Protein AF-A0A8R2NVX3-F1 (afdb_monomer)

Sequence (83 aa):
MCRAQFENGECGNSFLLGDGGCPCRYYMMTPLLRPVTEVEKRYQKAHIGTRNVVERLFGVWKRRFPVIAVGIRTQLNTTMTTI

Structure (mmCIF, N/CA/C/O backbone):
data_AF-A0A8R2NVX3-F1
#
_entry.id   AF-A0A8R2NVX3-F1
#
loop_
_atom_site.group_PDB
_atom_site.id
_atom_site.type_symbol
_atom_site.label_atom_id
_atom_site.label_alt_id
_atom_site.label_comp_id
_atom_site.label_asym_id
_atom_site.label_entity_id
_atom_site.label_seq_id
_atom_site.pdbx_PDB_ins_code
_atom_site.Cartn_x
_atom_site.Cartn_y
_atom_site.Cartn_z
_atom_site.occupancy
_atom_site.B_iso_or_equiv
_atom_site.auth_seq_id
_atom_site.auth_comp_id
_atom_site.auth_asym_id
_atom_site.auth_atom_id
_atom_site.pdbx_PDB_model_num
ATOM 1 N N . MET A 1 1 ? -13.572 -12.345 0.227 1.00 58.78 1 MET A N 1
ATOM 2 C CA . MET A 1 1 ? -14.391 -11.751 -0.848 1.00 58.78 1 MET A CA 1
ATOM 3 C C . MET A 1 1 ? -13.514 -11.216 -1.976 1.00 58.78 1 MET A C 1
ATOM 5 O O . MET A 1 1 ? -13.483 -11.875 -2.999 1.00 58.78 1 MET A O 1
ATOM 9 N N . CYS A 1 2 ? -12.687 -10.176 -1.775 1.00 73.50 2 CYS A N 1
ATOM 10 C CA . CYS A 1 2 ? -11.842 -9.631 -2.856 1.00 73.50 2 CYS A CA 1
ATOM 11 C C . CYS A 1 2 ? -10.920 -10.661 -3.526 1.00 73.50 2 CYS A C 1
ATOM 13 O O . CYS A 1 2 ? -10.843 -10.707 -4.743 1.00 73.50 2 CYS A O 1
ATOM 15 N N . ARG A 1 3 ? -10.251 -11.532 -2.758 1.00 79.94 3 ARG A N 1
ATOM 16 C CA . ARG A 1 3 ? -9.348 -12.542 -3.339 1.00 79.94 3 ARG A CA 1
ATOM 17 C C . ARG A 1 3 ? -10.043 -13.446 -4.368 1.00 79.94 3 ARG A C 1
ATOM 19 O O . ARG A 1 3 ? -9.502 -13.625 -5.448 1.00 79.94 3 ARG A O 1
ATOM 26 N N . ALA A 1 4 ? -11.228 -13.959 -4.038 1.00 84.75 4 ALA A N 1
ATOM 27 C CA . ALA A 1 4 ? -11.984 -14.841 -4.925 1.00 84.75 4 ALA A CA 1
ATOM 28 C C . ALA A 1 4 ? -12.395 -14.125 -6.222 1.00 84.75 4 ALA A C 1
ATOM 30 O O . ALA A 1 4 ? -12.297 -14.707 -7.290 1.00 84.75 4 ALA A O 1
ATOM 31 N N . GLN A 1 5 ? -12.760 -12.842 -6.148 1.00 85.62 5 GLN A N 1
ATOM 32 C CA . GLN A 1 5 ? -13.134 -12.048 -7.327 1.00 85.62 5 GLN A CA 1
ATOM 33 C C . GLN A 1 5 ? -11.950 -11.847 -8.288 1.00 85.62 5 GLN A C 1
ATOM 35 O O . GLN A 1 5 ? -12.095 -11.976 -9.501 1.00 85.62 5 GLN A O 1
ATOM 40 N N . PHE A 1 6 ? -10.754 -11.591 -7.748 1.00 86.31 6 PHE A N 1
ATOM 41 C CA . PHE A 1 6 ? -9.531 -11.491 -8.550 1.00 86.31 6 PHE A CA 1
ATOM 42 C C . PHE A 1 6 ? -9.079 -12.847 -9.119 1.00 86.31 6 PHE A C 1
ATOM 44 O O . PHE A 1 6 ? -8.587 -12.904 -10.246 1.00 86.31 6 PHE A O 1
ATOM 51 N N . GLU A 1 7 ? -9.269 -13.938 -8.372 1.00 86.56 7 GLU A N 1
ATOM 52 C CA . GLU A 1 7 ? -8.999 -15.304 -8.846 1.00 86.56 7 GLU A CA 1
ATOM 53 C C . GLU A 1 7 ? -9.989 -15.735 -9.948 1.00 86.56 7 GLU A C 1
ATOM 55 O O . GLU A 1 7 ? -9.581 -16.371 -10.914 1.00 86.56 7 GLU A O 1
ATOM 60 N N . ASN A 1 8 ? -11.252 -15.306 -9.867 1.00 87.06 8 ASN A N 1
ATOM 61 C CA . ASN A 1 8 ? -12.291 -15.557 -10.873 1.00 87.06 8 ASN A CA 1
ATOM 62 C C . ASN A 1 8 ? -12.203 -14.637 -12.109 1.00 87.06 8 ASN A C 1
ATOM 64 O O . ASN A 1 8 ? -12.985 -14.793 -13.044 1.00 87.06 8 ASN A O 1
ATOM 68 N N . GLY A 1 9 ? -11.291 -13.657 -12.125 1.00 82.75 9 GLY A N 1
ATOM 69 C CA . GLY A 1 9 ? -11.152 -12.702 -13.233 1.00 82.75 9 GLY A CA 1
ATOM 70 C C . GLY A 1 9 ? -12.248 -11.629 -13.300 1.00 82.75 9 GLY A C 1
ATOM 71 O O . GLY A 1 9 ? -12.330 -10.890 -14.278 1.00 82.75 9 GLY A O 1
ATOM 72 N N . GLU A 1 10 ? -13.062 -11.487 -12.253 1.00 87.50 10 GLU A N 1
ATOM 73 C CA . GLU A 1 10 ? -14.160 -10.509 -12.179 1.00 87.50 10 GLU A CA 1
ATOM 74 C C . GLU A 1 10 ? -13.644 -9.061 -12.076 1.00 87.50 10 GLU A C 1
ATOM 76 O O . GLU A 1 10 ? -14.373 -8.103 -12.321 1.00 87.50 10 GLU A O 1
ATOM 81 N N . CYS A 1 11 ? -12.366 -8.890 -11.726 1.00 80.44 11 CYS A N 1
ATOM 82 C CA . CYS A 1 11 ? -11.738 -7.593 -11.484 1.00 80.44 11 CYS A CA 1
ATOM 83 C C . CYS A 1 11 ? -10.984 -7.009 -12.695 1.00 80.44 11 CYS A C 1
ATOM 85 O O . CYS A 1 11 ? -10.158 -6.113 -12.512 1.00 80.44 11 CYS A O 1
ATOM 87 N N . GLY A 1 12 ? -11.272 -7.471 -13.918 1.00 84.12 12 GLY A N 1
ATOM 88 C CA . GLY A 1 12 ? -10.805 -6.863 -15.173 1.00 84.12 12 GLY A CA 1
ATOM 89 C C . GLY A 1 12 ? -9.316 -6.482 -15.177 1.00 84.12 12 GLY A C 1
ATOM 90 O O . GLY A 1 12 ? -8.464 -7.274 -14.788 1.00 84.12 12 GLY A O 1
ATOM 91 N N . ASN A 1 13 ? -9.004 -5.246 -15.590 1.00 84.94 13 ASN A N 1
ATOM 92 C CA . ASN A 1 13 ? -7.635 -4.705 -15.631 1.00 84.94 13 ASN A CA 1
ATOM 93 C C . ASN A 1 13 ? -7.223 -3.999 -14.322 1.00 84.94 13 ASN A C 1
ATOM 95 O O . ASN A 1 13 ? -6.613 -2.928 -14.337 1.00 84.94 13 ASN A O 1
ATOM 99 N N . SER A 1 14 ? -7.626 -4.559 -13.184 1.00 88.06 14 SER A N 1
ATOM 100 C CA . SER A 1 14 ? -7.295 -4.024 -11.863 1.00 88.06 14 SER A CA 1
ATOM 101 C C . SER A 1 14 ? -6.198 -4.857 -11.215 1.00 88.06 14 SER A C 1
ATOM 103 O O . SER A 1 14 ? -6.098 -6.061 -11.442 1.00 88.06 14 SER A O 1
ATOM 105 N N . PHE A 1 15 ? -5.418 -4.229 -10.339 1.00 88.31 15 PHE A N 1
ATOM 106 C CA . PHE A 1 15 ? -4.389 -4.907 -9.558 1.00 88.31 15 PHE A CA 1
ATOM 107 C C . PHE A 1 15 ? -4.549 -4.595 -8.073 1.00 88.31 15 PHE A C 1
ATOM 109 O O . PHE A 1 15 ? -4.886 -3.475 -7.683 1.00 88.31 15 PHE A O 1
ATOM 116 N N . LEU A 1 16 ? -4.277 -5.591 -7.235 1.00 90.38 16 LEU A N 1
ATOM 117 C CA . LEU A 1 16 ? -4.162 -5.427 -5.794 1.00 90.38 16 LEU A CA 1
ATOM 118 C C . LEU A 1 16 ? -2.761 -4.958 -5.428 1.00 90.38 16 LEU A C 1
ATOM 120 O O . LEU A 1 16 ? -1.764 -5.518 -5.877 1.00 90.38 16 LEU A O 1
ATOM 124 N N . LEU A 1 17 ? -2.689 -3.967 -4.548 1.00 90.94 17 LEU A N 1
ATOM 125 C CA . LEU A 1 17 ? -1.431 -3.478 -4.009 1.00 90.94 17 LEU A CA 1
ATOM 126 C C . LEU A 1 17 ? -1.068 -4.292 -2.764 1.00 90.94 17 LEU A C 1
ATOM 128 O O . LEU A 1 17 ? -1.725 -4.188 -1.730 1.00 90.94 17 LEU A O 1
ATOM 132 N N . GLY A 1 18 ? -0.058 -5.145 -2.897 1.00 89.50 18 GLY A N 1
ATOM 133 C CA . GLY A 1 18 ? 0.439 -6.011 -1.834 1.00 89.50 18 GLY A CA 1
ATOM 134 C C . GLY A 1 18 ? 1.653 -5.430 -1.116 1.00 89.50 18 GLY A C 1
ATOM 135 O O . GLY A 1 18 ? 2.340 -4.536 -1.618 1.00 89.50 18 GLY A O 1
ATOM 136 N N . ASP A 1 19 ? 1.936 -5.983 0.059 1.00 87.12 19 ASP A N 1
ATOM 137 C CA . ASP A 1 19 ? 3.204 -5.782 0.760 1.00 87.12 19 ASP A CA 1
ATOM 138 C C . ASP A 1 19 ? 4.214 -6.881 0.385 1.00 87.12 19 ASP A C 1
ATOM 140 O O . ASP A 1 19 ? 3.857 -7.867 -0.258 1.00 87.12 19 ASP A O 1
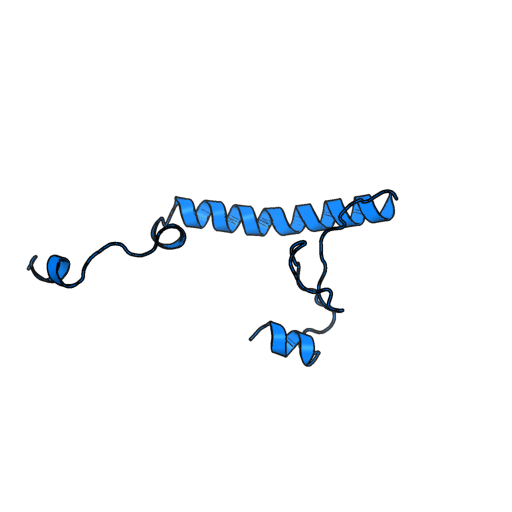ATOM 144 N N . GLY A 1 20 ? 5.4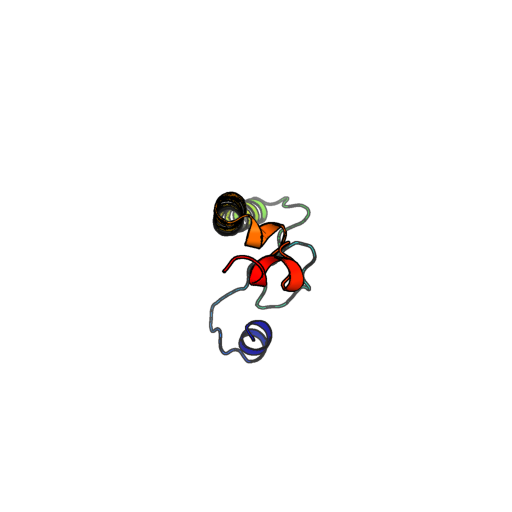75 -6.746 0.801 1.00 81.75 20 GLY A N 1
ATOM 145 C CA . GLY A 1 20 ? 6.533 -7.724 0.519 1.00 81.75 20 GLY A CA 1
ATOM 146 C C . GLY A 1 20 ? 6.276 -9.119 1.107 1.00 81.75 20 GLY A C 1
ATOM 147 O O . GLY A 1 20 ? 6.861 -10.090 0.642 1.00 81.75 20 GLY A O 1
ATOM 148 N N . GLY A 1 21 ? 5.386 -9.234 2.098 1.00 82.88 21 GLY A N 1
ATOM 149 C CA . GLY A 1 21 ? 4.951 -10.515 2.667 1.00 82.88 21 GLY A CA 1
ATOM 150 C C . GLY A 1 21 ? 3.769 -11.167 1.940 1.00 82.88 21 GLY A C 1
ATOM 151 O O . GLY A 1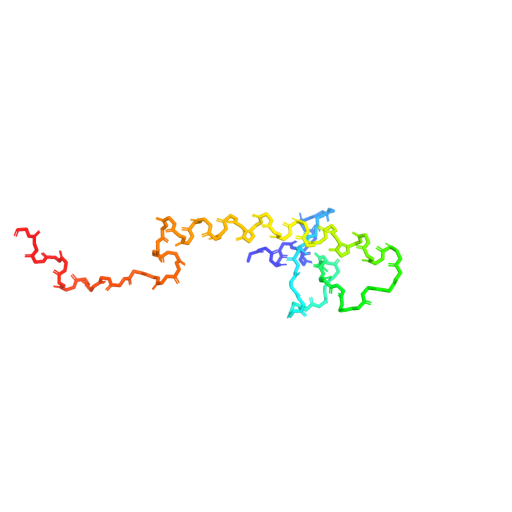 21 ? 3.331 -12.246 2.338 1.00 82.88 21 GLY A O 1
ATOM 152 N N . CYS A 1 22 ? 3.207 -10.525 0.913 1.00 82.44 22 CYS A N 1
ATOM 153 C CA . CYS A 1 22 ? 2.091 -11.097 0.173 1.00 82.44 22 CYS A CA 1
ATOM 154 C C . CYS A 1 22 ? 2.575 -12.125 -0.870 1.00 82.44 22 CYS A C 1
ATOM 156 O O . CYS A 1 22 ? 3.607 -11.908 -1.504 1.00 82.44 22 CYS A O 1
ATOM 158 N N . PRO A 1 23 ? 1.833 -13.228 -1.099 1.00 82.75 23 PRO A N 1
ATOM 15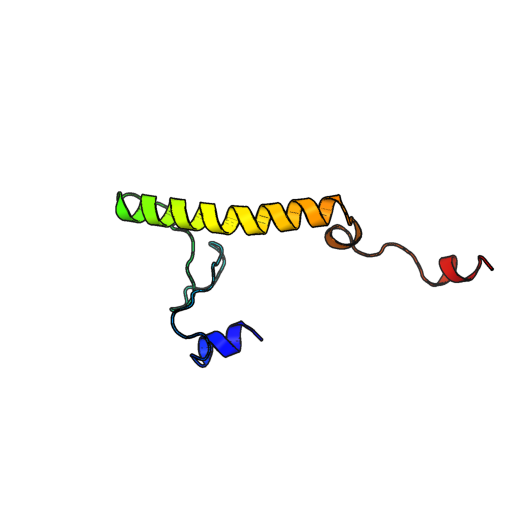9 C CA . PRO A 1 23 ? 2.186 -14.198 -2.131 1.00 82.75 23 PRO A CA 1
ATOM 160 C C . PRO A 1 23 ? 2.211 -13.551 -3.517 1.00 82.75 23 PRO A C 1
ATOM 162 O O . PRO A 1 23 ? 1.279 -12.830 -3.874 1.00 82.75 23 PRO A O 1
ATOM 165 N N . CYS A 1 24 ? 3.215 -13.875 -4.330 1.00 79.62 24 CYS A N 1
ATOM 166 C CA . CYS A 1 24 ? 3.270 -13.428 -5.719 1.00 79.62 24 CYS A CA 1
ATOM 167 C C . CYS A 1 24 ? 2.089 -14.018 -6.511 1.00 79.62 24 CYS A C 1
ATOM 169 O O . CYS A 1 24 ? 2.002 -15.231 -6.715 1.00 79.62 24 CYS A O 1
ATOM 171 N N . ARG A 1 25 ? 1.164 -13.159 -6.948 1.00 85.12 25 ARG A N 1
ATOM 172 C CA . ARG A 1 25 ? -0.001 -13.506 -7.778 1.00 85.12 25 ARG A CA 1
ATOM 173 C C . ARG A 1 25 ? -0.045 -12.574 -8.984 1.00 85.12 25 ARG A C 1
ATOM 175 O O . ARG A 1 25 ? 0.374 -11.429 -8.882 1.00 85.12 25 ARG A O 1
ATOM 182 N N . TYR A 1 26 ? -0.602 -13.036 -10.102 1.00 84.38 26 TYR A N 1
ATOM 183 C CA . TYR A 1 26 ? -0.666 -12.261 -11.351 1.00 84.38 26 TYR A CA 1
ATOM 184 C C . TYR A 1 26 ? -1.457 -10.949 -11.222 1.00 84.38 26 TYR A C 1
ATOM 186 O O . TYR A 1 26 ? -1.156 -9.979 -11.904 1.00 84.38 26 TYR A O 1
ATOM 194 N N . TYR A 1 27 ? -2.439 -10.904 -10.321 1.00 87.38 27 TYR A N 1
ATOM 195 C CA . TYR A 1 27 ? -3.245 -9.719 -10.028 1.00 87.38 27 TYR A CA 1
ATOM 196 C C . TYR A 1 27 ? -2.688 -8.866 -8.878 1.00 87.38 27 TYR A C 1
ATOM 198 O O . TYR A 1 27 ? -3.368 -7.952 -8.417 1.00 87.38 27 TYR A O 1
ATOM 206 N N . MET A 1 28 ? -1.499 -9.173 -8.351 1.00 90.12 28 MET A N 1
ATOM 207 C CA . MET A 1 28 ? -0.957 -8.531 -7.155 1.00 90.12 28 MET A CA 1
ATOM 208 C C . MET A 1 28 ? 0.396 -7.872 -7.429 1.00 90.12 28 MET A C 1
ATOM 210 O O . MET A 1 28 ? 1.357 -8.522 -7.825 1.00 90.12 28 MET A O 1
ATOM 214 N N . MET A 1 29 ? 0.473 -6.573 -7.157 1.00 91.12 29 MET A N 1
ATOM 215 C CA . MET A 1 29 ? 1.680 -5.762 -7.274 1.00 91.12 29 MET A CA 1
ATOM 216 C C . MET A 1 29 ? 2.363 -5.653 -5.912 1.00 91.12 29 MET A C 1
ATOM 218 O O . MET A 1 29 ? 1.834 -5.025 -4.992 1.00 91.12 29 MET A O 1
ATOM 222 N N . THR A 1 30 ? 3.552 -6.231 -5.776 1.00 92.06 30 THR A N 1
ATOM 223 C CA . THR A 1 30 ? 4.362 -6.200 -4.548 1.00 92.06 30 THR A CA 1
ATOM 224 C C . THR A 1 30 ? 5.574 -5.281 -4.711 1.00 92.06 30 THR A C 1
ATOM 226 O O . THR A 1 30 ? 6.050 -5.086 -5.833 1.00 92.06 30 THR A O 1
ATOM 229 N N . PRO A 1 31 ? 6.098 -4.692 -3.625 1.00 92.19 31 PRO A N 1
ATOM 230 C CA . PRO A 1 31 ? 7.301 -3.874 -3.704 1.00 92.19 31 PRO A CA 1
ATOM 231 C C . PRO A 1 31 ? 8.502 -4.706 -4.175 1.00 92.19 31 PRO A C 1
ATOM 233 O O . PRO A 1 31 ? 8.611 -5.896 -3.875 1.00 92.19 31 PRO A O 1
ATOM 236 N N . LEU A 1 32 ? 9.421 -4.063 -4.892 1.00 90.88 32 LEU A N 1
ATOM 237 C CA . LEU A 1 32 ? 10.688 -4.668 -5.287 1.00 90.88 32 LEU A CA 1
ATOM 238 C C . LEU A 1 32 ? 11.683 -4.566 -4.130 1.00 90.88 32 LEU A C 1
ATOM 240 O O . LEU A 1 32 ? 11.881 -3.487 -3.572 1.00 90.88 32 LEU A O 1
ATOM 244 N N . LEU A 1 33 ? 12.344 -5.677 -3.788 1.00 86.62 33 LEU A N 1
ATOM 245 C CA . LEU A 1 33 ? 13.298 -5.714 -2.673 1.00 86.62 33 LEU A CA 1
ATOM 246 C C . LEU A 1 33 ? 14.530 -4.833 -2.935 1.00 86.62 33 LEU A C 1
ATOM 248 O O . LEU A 1 33 ? 15.053 -4.203 -2.019 1.00 86.62 33 LEU A O 1
ATOM 252 N N . ARG A 1 34 ? 15.015 -4.817 -4.182 1.00 90.81 34 ARG A N 1
ATOM 253 C CA . ARG A 1 34 ? 1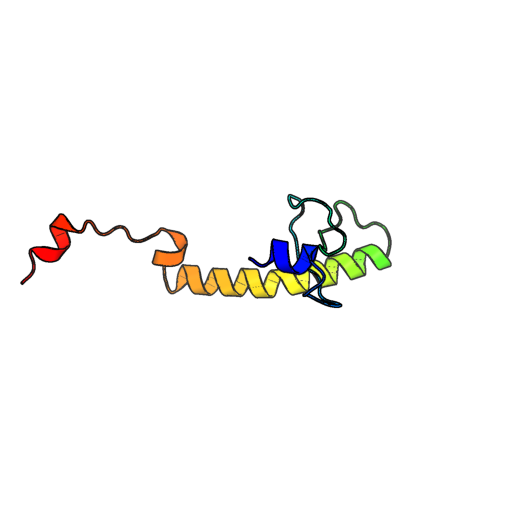6.211 -4.075 -4.606 1.00 90.81 34 ARG A CA 1
ATOM 254 C C . ARG A 1 34 ? 16.018 -3.5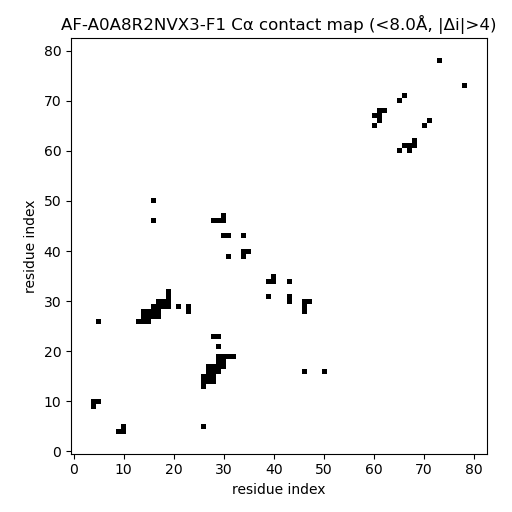36 -6.030 1.00 90.81 34 ARG A C 1
ATOM 256 O O . ARG A 1 34 ? 16.435 -4.202 -6.970 1.00 90.81 34 ARG A O 1
ATOM 263 N N . PRO A 1 35 ? 15.366 -2.372 -6.211 1.00 91.38 35 PRO A N 1
ATOM 264 C CA . PRO A 1 35 ? 15.242 -1.748 -7.526 1.00 91.38 35 PRO A CA 1
ATOM 265 C C . PRO A 1 35 ? 16.601 -1.187 -7.975 1.00 91.38 35 PRO A C 1
ATOM 267 O O . PRO A 1 35 ? 17.153 -0.294 -7.330 1.00 91.38 35 PRO A O 1
ATOM 270 N N . VAL A 1 36 ? 17.143 -1.705 -9.076 1.00 95.31 36 VAL A N 1
ATOM 271 C CA . VAL A 1 36 ? 18.448 -1.314 -9.636 1.00 95.31 36 VAL A CA 1
ATOM 272 C C . VAL A 1 36 ? 18.253 -0.429 -10.864 1.00 95.31 36 VAL A C 1
ATOM 274 O O . VAL A 1 36 ? 18.894 0.616 -10.993 1.00 95.31 36 VAL A O 1
ATOM 277 N N . THR A 1 37 ? 17.336 -0.815 -11.748 1.00 97.00 37 THR A N 1
ATOM 278 C CA . THR A 1 37 ? 17.087 -0.115 -13.011 1.00 97.00 37 THR A CA 1
ATOM 279 C C . THR A 1 37 ? 16.165 1.092 -12.828 1.00 97.00 37 THR A C 1
ATOM 281 O O . THR A 1 37 ? 15.372 1.170 -11.888 1.00 97.00 37 THR A O 1
ATOM 284 N N . GLU A 1 38 ? 16.213 2.045 -13.761 1.00 96.56 38 GLU A N 1
ATOM 285 C CA . GLU A 1 38 ? 15.330 3.220 -13.723 1.00 96.56 38 GLU A CA 1
ATOM 286 C C . GLU A 1 38 ? 13.842 2.854 -13.821 1.00 96.56 38 GLU A C 1
ATOM 288 O O . GLU A 1 38 ? 12.994 3.516 -13.220 1.00 96.56 38 GLU A O 1
ATOM 293 N N . VAL A 1 39 ? 13.509 1.774 -14.528 1.00 96.06 39 VAL A N 1
ATOM 294 C CA . VAL A 1 39 ? 12.128 1.280 -14.638 1.00 96.06 39 VAL A CA 1
ATOM 295 C C . VAL A 1 39 ? 11.645 0.733 -13.295 1.00 96.06 39 VAL A C 1
ATOM 297 O O . VAL A 1 39 ? 10.558 1.090 -12.840 1.00 96.06 39 VAL A O 1
ATOM 300 N N . GLU A 1 40 ? 12.476 -0.055 -12.615 1.00 95.38 40 GLU A N 1
ATOM 301 C CA . GLU A 1 40 ? 12.176 -0.581 -11.280 1.00 95.38 40 GLU A CA 1
ATOM 302 C C . GLU A 1 40 ? 12.034 0.540 -10.246 1.00 95.38 40 GLU A C 1
ATOM 304 O O . GLU A 1 40 ? 11.120 0.513 -9.423 1.00 95.38 40 GLU A O 1
ATOM 309 N N . LYS A 1 41 ? 12.884 1.572 -10.311 1.00 96.00 41 LYS A N 1
ATOM 310 C CA . LYS A 1 41 ? 12.771 2.750 -9.437 1.00 96.00 41 LYS A CA 1
ATOM 311 C C . LYS A 1 41 ? 11.466 3.510 -9.672 1.00 96.00 41 LYS A C 1
ATOM 313 O O . LYS A 1 41 ? 10.825 3.924 -8.706 1.00 96.00 41 LYS A O 1
ATOM 318 N N . ARG A 1 42 ? 11.042 3.682 -10.932 1.00 96.56 42 ARG A N 1
ATOM 319 C CA . ARG A 1 42 ? 9.746 4.308 -11.262 1.00 96.56 42 ARG A CA 1
ATOM 320 C C . ARG A 1 42 ? 8.578 3.486 -10.731 1.00 96.56 42 ARG A C 1
ATOM 322 O O . ARG A 1 42 ? 7.694 4.059 -10.096 1.00 96.56 42 ARG A O 1
ATOM 329 N N . TYR A 1 43 ? 8.607 2.169 -10.938 1.00 94.62 43 TYR A N 1
ATOM 330 C CA . TYR A 1 43 ? 7.624 1.247 -10.370 1.00 94.62 43 TYR A CA 1
ATOM 331 C C . TYR A 1 43 ? 7.551 1.395 -8.847 1.00 94.62 43 TYR A C 1
ATOM 333 O O . TYR A 1 43 ? 6.479 1.650 -8.301 1.00 94.62 43 TYR A O 1
ATOM 341 N N . GLN A 1 44 ? 8.697 1.328 -8.165 1.00 94.56 44 GLN A N 1
ATOM 342 C CA . GLN A 1 44 ? 8.766 1.405 -6.710 1.00 94.56 44 GLN A CA 1
ATOM 343 C C . GLN A 1 44 ? 8.243 2.750 -6.188 1.00 94.56 44 GLN A C 1
ATOM 345 O O . GLN A 1 44 ? 7.497 2.789 -5.210 1.00 94.56 44 GLN A O 1
ATOM 350 N N . LYS A 1 45 ? 8.583 3.859 -6.857 1.00 95.31 45 LYS A N 1
ATOM 351 C CA . LYS A 1 45 ? 8.089 5.196 -6.504 1.00 95.31 45 LYS A CA 1
ATOM 352 C C . LYS A 1 45 ? 6.567 5.288 -6.625 1.00 95.31 45 LYS A C 1
ATOM 354 O O . LYS A 1 45 ? 5.927 5.834 -5.727 1.00 95.31 45 LYS A O 1
ATOM 359 N N . ALA A 1 46 ? 5.994 4.756 -7.705 1.00 94.69 46 ALA A N 1
ATOM 360 C CA . ALA A 1 46 ? 4.547 4.717 -7.893 1.00 94.69 46 ALA A CA 1
ATOM 361 C C . ALA A 1 46 ? 3.867 3.831 -6.834 1.00 94.69 46 ALA A C 1
ATOM 363 O O . ALA A 1 46 ? 2.906 4.264 -6.203 1.00 94.69 46 ALA A O 1
ATOM 364 N N . HIS A 1 47 ? 4.413 2.638 -6.579 1.00 94.50 47 HIS A N 1
ATOM 365 C CA . HIS A 1 47 ? 3.905 1.688 -5.582 1.00 94.50 47 HIS A CA 1
ATOM 366 C C . HIS A 1 47 ? 3.849 2.305 -4.176 1.00 94.50 47 HIS A C 1
ATOM 368 O O . HIS A 1 47 ? 2.785 2.338 -3.555 1.00 94.50 47 HIS A O 1
ATOM 374 N N . ILE A 1 48 ? 4.960 2.899 -3.719 1.00 93.12 48 ILE A N 1
ATOM 375 C CA . ILE A 1 48 ? 5.044 3.609 -2.432 1.00 93.12 48 ILE A CA 1
ATOM 376 C C . ILE A 1 48 ? 4.052 4.777 -2.384 1.00 93.12 48 ILE A C 1
ATOM 378 O O . ILE A 1 48 ? 3.359 4.963 -1.384 1.00 93.12 48 ILE A O 1
ATOM 382 N N . GLY A 1 49 ? 3.969 5.568 -3.458 1.00 95.06 49 GLY A N 1
ATOM 383 C CA . GLY A 1 49 ? 3.052 6.704 -3.546 1.00 95.06 49 GLY A CA 1
ATOM 384 C C . GLY A 1 49 ? 1.597 6.293 -3.328 1.00 95.06 49 GLY A C 1
ATOM 385 O O . GLY A 1 49 ? 0.906 6.901 -2.510 1.00 95.06 49 GLY A O 1
ATOM 386 N N . THR A 1 50 ? 1.161 5.224 -3.994 1.00 93.62 50 THR A N 1
ATOM 387 C CA . THR A 1 50 ? -0.204 4.705 -3.864 1.00 93.62 50 THR A CA 1
ATOM 388 C C . THR A 1 50 ? -0.462 4.122 -2.471 1.00 93.62 50 THR A C 1
ATOM 390 O O . THR A 1 50 ? -1.499 4.419 -1.874 1.00 93.62 50 THR A O 1
ATOM 393 N N . ARG A 1 51 ? 0.484 3.363 -1.894 1.00 93.31 51 ARG A N 1
ATOM 394 C CA . ARG A 1 51 ? 0.346 2.819 -0.526 1.00 93.31 51 ARG A CA 1
ATOM 395 C C . ARG A 1 51 ? 0.219 3.908 0.533 1.00 93.31 51 ARG A C 1
ATOM 397 O O . ARG A 1 51 ? -0.662 3.833 1.389 1.00 93.31 51 ARG A O 1
ATOM 404 N N . ASN A 1 52 ? 1.049 4.945 0.437 1.00 94.19 52 ASN A N 1
ATOM 405 C CA . ASN A 1 52 ? 1.105 6.027 1.418 1.00 94.19 52 ASN A CA 1
ATOM 406 C C . ASN A 1 52 ? -0.245 6.729 1.615 1.00 94.19 52 ASN A C 1
ATOM 408 O O . ASN A 1 52 ? -0.535 7.192 2.717 1.00 94.19 52 ASN A O 1
ATOM 412 N N . VAL A 1 53 ? -1.077 6.830 0.573 1.00 94.81 53 VAL A N 1
ATOM 413 C CA . VAL A 1 53 ? -2.413 7.441 0.678 1.00 94.81 53 VAL A CA 1
ATOM 414 C C . VAL A 1 53 ? -3.304 6.632 1.622 1.00 94.81 53 VAL A C 1
ATOM 416 O O . VAL A 1 53 ? -3.899 7.189 2.545 1.00 94.81 53 VAL A O 1
ATOM 419 N N . VAL A 1 54 ? -3.348 5.314 1.428 1.00 92.44 54 VAL A N 1
ATOM 420 C CA . VAL A 1 54 ? -4.165 4.393 2.229 1.00 92.44 54 VAL A CA 1
ATOM 421 C C . VAL A 1 54 ? -3.630 4.293 3.660 1.00 92.44 54 VAL A C 1
ATOM 423 O O . VAL A 1 54 ? -4.395 4.360 4.621 1.00 92.44 54 VAL A O 1
ATOM 426 N N . GLU A 1 55 ? -2.311 4.207 3.826 1.00 94.06 55 GLU A N 1
ATOM 427 C CA . GLU A 1 55 ? -1.672 4.147 5.145 1.00 94.06 55 GLU A CA 1
ATOM 428 C C . GLU A 1 55 ? -1.922 5.427 5.960 1.00 94.06 55 GLU A C 1
ATOM 430 O O . GLU A 1 55 ? -2.283 5.350 7.139 1.00 94.06 55 GLU A O 1
ATOM 435 N N . ARG A 1 56 ? -1.828 6.609 5.332 1.00 96.19 56 ARG A N 1
ATOM 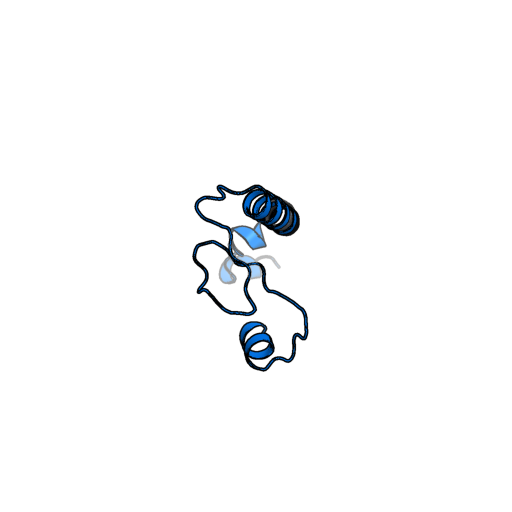436 C CA . ARG A 1 56 ? -2.159 7.894 5.974 1.00 96.19 56 ARG A CA 1
ATOM 437 C C . ARG A 1 56 ? -3.628 7.981 6.364 1.00 96.19 56 ARG A C 1
ATOM 439 O O . ARG A 1 56 ? -3.922 8.427 7.473 1.00 96.19 56 ARG A O 1
ATOM 446 N N . LEU A 1 57 ? -4.536 7.535 5.493 1.00 95.94 57 LEU A N 1
ATOM 447 C CA . LEU A 1 57 ? -5.968 7.487 5.792 1.00 95.94 57 LEU A CA 1
ATOM 448 C C . LEU A 1 57 ? -6.231 6.667 7.061 1.00 95.94 57 LEU A C 1
ATOM 450 O O . LEU A 1 57 ? -6.866 7.162 7.996 1.00 95.94 57 LEU A O 1
ATOM 454 N N . PHE A 1 58 ? -5.686 5.450 7.135 1.00 95.12 58 PHE A N 1
ATOM 455 C CA . PHE A 1 58 ? -5.833 4.608 8.322 1.00 95.12 58 PHE A CA 1
ATOM 456 C C . PHE A 1 58 ? -5.150 5.199 9.558 1.00 95.12 58 PHE A C 1
ATOM 458 O O . PHE A 1 58 ? -5.680 5.062 10.659 1.00 95.12 58 PHE A O 1
ATOM 465 N N . GLY A 1 59 ? -4.019 5.890 9.402 1.00 96.25 59 GLY A N 1
ATOM 466 C CA . GLY A 1 59 ? -3.362 6.612 10.493 1.00 96.25 59 GLY A CA 1
ATOM 467 C C . GLY A 1 59 ? -4.258 7.690 11.112 1.00 96.25 59 GLY A C 1
ATOM 468 O O . GLY A 1 59 ? -4.420 7.735 12.333 1.00 96.25 59 GLY A O 1
ATOM 469 N N . VAL A 1 60 ? -4.902 8.514 10.279 1.00 97.12 60 VAL A N 1
ATOM 470 C CA . VAL A 1 60 ? -5.850 9.548 10.735 1.00 97.12 60 VAL A CA 1
ATOM 471 C C . VAL A 1 60 ? -7.045 8.915 11.443 1.00 97.12 60 VAL A C 1
ATOM 473 O O . VAL A 1 60 ? -7.423 9.359 12.528 1.00 97.12 60 VAL A O 1
ATOM 476 N N . TRP A 1 61 ? -7.611 7.855 10.867 1.00 96.81 61 TRP A N 1
ATOM 477 C CA . TRP A 1 61 ? -8.759 7.157 11.444 1.00 96.81 61 TRP A CA 1
ATOM 478 C C . TRP A 1 61 ? -8.443 6.536 12.801 1.00 96.81 61 TRP A C 1
ATOM 480 O O . TRP A 1 61 ? -9.190 6.748 13.750 1.00 96.81 61 TRP A O 1
ATOM 490 N N . LYS A 1 62 ? -7.306 5.849 12.929 1.00 95.50 62 LYS A N 1
ATOM 491 C CA . LYS A 1 62 ? -6.852 5.270 14.201 1.00 95.50 62 LYS A CA 1
ATOM 492 C C . LYS A 1 62 ? -6.619 6.331 15.280 1.00 95.50 62 LYS A C 1
ATOM 494 O O . LYS A 1 62 ? -6.901 6.073 16.446 1.00 95.50 62 LYS A O 1
ATOM 499 N N . ARG A 1 63 ? -6.138 7.525 14.908 1.00 95.50 63 ARG A N 1
ATOM 500 C CA . ARG A 1 63 ? -5.941 8.644 15.846 1.00 95.50 63 ARG A CA 1
ATOM 501 C C . ARG A 1 63 ? -7.262 9.290 16.271 1.00 95.50 63 ARG A C 1
ATOM 503 O O . ARG A 1 63 ? -7.411 9.636 17.438 1.00 95.50 63 ARG A O 1
ATOM 510 N N . ARG A 1 64 ? -8.200 9.479 15.338 1.00 96.12 64 ARG A N 1
ATOM 511 C CA . ARG A 1 64 ? -9.500 10.119 15.608 1.00 96.12 64 ARG A CA 1
ATOM 512 C C . ARG A 1 64 ? -10.478 9.183 16.315 1.00 96.12 64 ARG A C 1
ATOM 514 O O . ARG A 1 64 ? -11.259 9.634 17.143 1.00 96.12 64 ARG A O 1
ATOM 521 N N . PHE A 1 65 ? -10.402 7.892 16.009 1.00 95.00 65 PHE A N 1
ATOM 522 C CA . PHE A 1 65 ? -11.239 6.842 16.570 1.00 95.00 65 PHE A CA 1
ATOM 523 C C . PHE A 1 65 ? -10.345 5.744 17.164 1.00 95.00 65 PHE A C 1
ATOM 525 O O . PHE A 1 65 ? -10.092 4.729 16.508 1.00 95.00 65 PHE A O 1
ATOM 532 N N . PRO A 1 66 ? -9.875 5.911 18.417 1.00 92.56 66 PRO A N 1
ATOM 533 C CA . PRO A 1 66 ? -8.966 4.960 19.060 1.00 92.56 66 PRO A CA 1
ATOM 534 C C . PRO A 1 66 ? -9.489 3.522 19.080 1.00 92.56 66 PRO A C 1
ATOM 536 O O . PRO A 1 66 ? -8.702 2.583 19.013 1.00 92.56 66 PRO A O 1
ATOM 539 N N . VAL A 1 67 ? -10.813 3.341 19.086 1.00 93.94 67 VAL A N 1
ATOM 540 C CA . VAL A 1 67 ? -11.477 2.033 18.988 1.00 93.94 67 VAL A CA 1
ATOM 541 C C . VAL A 1 67 ? -11.006 1.195 17.789 1.00 93.94 67 VAL A C 1
ATOM 543 O O . VAL A 1 67 ? -10.924 -0.023 17.888 1.00 93.94 67 VAL A O 1
ATOM 546 N N . ILE A 1 68 ? -10.617 1.832 16.681 1.00 93.12 68 ILE A N 1
ATOM 547 C CA . ILE A 1 68 ? -10.110 1.162 15.473 1.00 93.12 68 ILE A CA 1
ATOM 548 C C . ILE A 1 68 ? -8.679 0.645 15.678 1.00 93.12 68 ILE A C 1
ATOM 550 O O . ILE A 1 68 ? -8.251 -0.301 15.022 1.00 93.12 68 ILE A O 1
ATOM 554 N N . ALA A 1 69 ? -7.920 1.269 16.580 1.00 92.00 69 ALA A N 1
ATOM 555 C CA . ALA A 1 69 ? -6.548 0.888 16.886 1.00 92.00 69 ALA A CA 1
ATOM 556 C C . ALA A 1 69 ? -6.458 -0.130 18.030 1.00 92.00 69 ALA A C 1
ATOM 558 O O . ALA A 1 69 ? -5.671 -1.068 17.941 1.00 92.00 69 ALA A O 1
ATOM 559 N N . VAL A 1 70 ? -7.228 0.067 19.106 1.00 91.44 70 VAL A N 1
ATOM 560 C CA . VAL A 1 70 ? -7.087 -0.699 20.360 1.00 91.44 70 VAL A CA 1
ATOM 561 C C . VAL A 1 70 ? -8.307 -1.545 20.724 1.00 91.44 70 VAL A C 1
ATOM 563 O O . VAL A 1 70 ? -8.276 -2.221 21.752 1.00 91.44 70 VAL A O 1
ATOM 566 N N . GLY A 1 71 ? -9.366 -1.509 19.911 1.00 88.12 71 GLY A N 1
ATOM 567 C CA . GLY A 1 71 ? -10.639 -2.165 20.199 1.00 88.12 71 GLY A 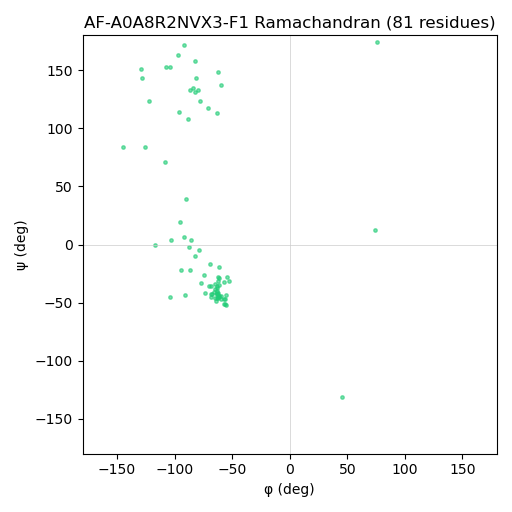CA 1
ATOM 568 C C . GLY A 1 71 ? -11.486 -1.426 21.240 1.00 88.12 71 GLY A C 1
ATOM 569 O O . GLY A 1 71 ? -11.071 -0.429 21.836 1.00 88.12 71 GLY A O 1
ATOM 570 N N . ILE A 1 72 ? -12.705 -1.920 21.459 1.00 88.62 72 ILE A N 1
ATOM 571 C CA . ILE A 1 72 ? -13.580 -1.458 22.543 1.00 88.62 72 ILE A CA 1
ATOM 572 C C . ILE A 1 72 ? -13.084 -2.091 23.845 1.00 88.62 72 ILE A C 1
ATOM 574 O O . ILE A 1 72 ? -12.986 -3.310 23.940 1.00 88.62 72 ILE A O 1
ATOM 578 N N . ARG A 1 73 ? -12.765 -1.267 24.849 1.00 83.00 73 ARG A N 1
ATOM 579 C CA . ARG A 1 73 ? -12.255 -1.727 26.156 1.00 83.00 73 ARG A CA 1
ATOM 580 C C . ARG A 1 73 ? -13.296 -1.698 27.279 1.00 83.00 73 ARG A C 1
ATOM 582 O O . ARG A 1 73 ? -12.957 -1.955 28.429 1.00 83.00 73 ARG A O 1
ATOM 589 N N . THR A 1 74 ? -14.544 -1.355 26.976 1.00 77.75 74 THR A N 1
ATOM 590 C CA . THR A 1 74 ? -15.620 -1.302 27.972 1.00 77.75 74 THR A CA 1
ATOM 591 C C . THR A 1 74 ? -16.153 -2.697 28.262 1.00 77.75 74 THR A C 1
ATOM 593 O O . THR A 1 74 ? -16.454 -3.445 27.333 1.00 77.75 74 THR A O 1
ATOM 596 N N . GLN A 1 75 ? -16.314 -3.030 29.543 1.00 71.94 75 GLN A N 1
ATOM 597 C CA . GLN A 1 75 ? -16.991 -4.258 29.950 1.00 71.94 75 GLN A CA 1
ATOM 598 C C . GLN A 1 75 ? -18.511 -4.006 30.045 1.00 71.94 75 GLN A C 1
ATOM 600 O O . GLN A 1 75 ? -18.951 -2.993 30.598 1.00 71.94 75 GLN A O 1
ATOM 605 N N . LEU A 1 76 ? -19.320 -4.901 29.466 1.00 72.38 76 LEU A N 1
ATOM 606 C CA . LEU A 1 76 ? -20.786 -4.753 29.372 1.00 72.38 76 LEU A CA 1
ATOM 607 C C . LEU A 1 76 ? -21.473 -4.735 30.752 1.00 72.38 76 LEU A C 1
ATOM 609 O O . LEU A 1 76 ? -22.410 -3.981 30.990 1.00 72.38 76 LEU A O 1
ATOM 613 N N . ASN A 1 77 ? -20.947 -5.518 31.688 1.00 68.25 77 ASN A N 1
ATOM 614 C CA . ASN A 1 77 ? -21.374 -5.640 33.084 1.00 68.25 77 ASN A CA 1
ATOM 615 C C . ASN A 1 77 ? -21.240 -4.345 33.903 1.00 68.25 77 ASN A C 1
ATOM 617 O O . ASN A 1 77 ? -21.997 -4.162 34.848 1.00 68.25 77 ASN A O 1
ATOM 621 N N . THR A 1 78 ? -20.307 -3.447 33.574 1.00 67.25 78 THR A N 1
ATOM 622 C CA . THR A 1 78 ? -20.132 -2.175 34.308 1.00 67.25 78 THR A CA 1
ATOM 623 C C . THR A 1 78 ? -20.8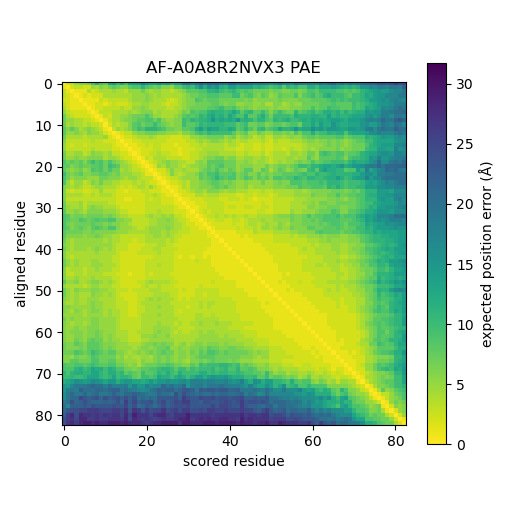91 -1.016 33.661 1.00 67.25 78 THR A C 1
ATOM 625 O O . THR A 1 78 ? -21.176 -0.022 34.317 1.00 67.25 78 THR A O 1
ATOM 628 N N . THR A 1 79 ? -21.220 -1.128 32.373 1.00 62.91 79 THR A N 1
ATOM 629 C CA . THR A 1 79 ? -21.826 -0.041 31.586 1.00 62.91 79 THR A CA 1
ATOM 630 C C . THR A 1 79 ? -23.352 0.013 31.690 1.00 62.91 79 THR A C 1
ATOM 632 O O . THR A 1 79 ? -23.918 1.082 31.493 1.00 62.91 79 THR A O 1
ATOM 635 N N . MET A 1 80 ? -24.023 -1.088 32.056 1.00 64.81 80 MET A N 1
ATOM 636 C CA . MET A 1 80 ? -25.483 -1.113 32.260 1.00 64.81 80 MET A CA 1
ATOM 637 C C . MET A 1 80 ? -25.949 -0.614 33.641 1.00 64.81 80 MET A C 1
ATOM 639 O O . MET A 1 80 ? -27.144 -0.415 33.825 1.00 64.81 80 MET A O 1
ATOM 643 N N . THR A 1 81 ? -25.047 -0.393 34.605 1.00 56.31 81 THR A N 1
ATOM 644 C CA . THR A 1 81 ? -25.407 0.003 35.987 1.00 56.31 81 THR A CA 1
ATOM 645 C C . THR A 1 81 ? -25.585 1.519 36.162 1.00 56.31 81 THR A C 1
ATOM 647 O O . THR A 1 81 ? -25.802 1.997 37.269 1.00 56.31 81 THR A O 1
ATOM 650 N N . THR A 1 82 ? -25.482 2.309 35.093 1.00 53.12 82 THR A N 1
ATOM 651 C CA . THR A 1 82 ? -25.709 3.763 35.134 1.00 53.12 82 THR A CA 1
ATOM 652 C C . THR A 1 82 ? -27.016 4.106 34.428 1.00 53.12 82 THR A C 1
ATOM 654 O O . THR A 1 82 ? -26.996 4.656 33.330 1.00 53.12 82 THR A O 1
ATOM 657 N N . ILE A 1 83 ? -28.144 3.747 35.043 1.00 52.47 83 ILE A N 1
ATOM 658 C CA . ILE A 1 83 ? -29.464 4.346 34.789 1.00 52.47 83 ILE A CA 1
ATOM 659 C C . ILE A 1 83 ? -30.183 4.460 36.130 1.00 52.47 83 ILE A C 1
ATOM 661 O O . ILE A 1 83 ? -30.179 3.449 36.868 1.00 52.47 83 ILE A O 1
#

Mean predicted aligned error: 7.58 Å

Foldseek 3Di:
DVVVCVVVCVQPPAADEDEPPDDDDPRYDYQDPDQDDPVSVVSNVVSCVVVVVVVVVVVVVCVVPVCSVPNDPDDPVVVVPPD

Solvent-accessible surface area (backbone atoms only — not comparable to full-atom values): 5242 Å² total; per-residue (Å²): 112,71,68,59,38,57,74,71,57,73,48,70,98,55,71,44,84,43,52,79,86,48,80,94,42,97,53,43,50,54,64,66,93,76,61,81,50,74,67,44,44,51,49,44,53,51,53,52,54,60,50,50,56,58,54,49,52,52,50,53,46,31,69,77,39,50,51,77,68,73,45,85,83,77,58,71,85,71,64,71,73,78,122

pLDDT: mean 86.93, std 10.58, range [52.47, 97.12]

Organism: Acyrthosiphon pisum (NCBI:txid7029)

Radius of gyration: 19.56 Å; Cα contacts (8 Å, |Δi|>4): 49; chains: 1; bounding box: 48×26×52 Å

Secondary structure (DSSP, 8-state):
-HHHHHHTTTTTT--EE--TTS---TTEE---SS--SHHHHHHHHHHHHHHHHHHHHHHHHHHH-THHHH-----HHHHTT--

InterPro domains:
  IPR027806 Harbinger transposase-derived nuclease domain [PF13359] (14-78)